Protein AF-A0A848LLQ8-F1 (afdb_monomer_lite)

pLDDT: mean 85.66, std 18.6, range [39.94, 98.31]

Secondary structure (DSSP, 8-state):
--------------------PPP-PPPTT--EEEEEEESSTTSPPBSEEEE-TT--EEEEEEESSSSSBPPTTSEEEEEEETTEEEEEEESSEEEE--SSSSEEEEEEEETTS--EE-EEEEEE-

Foldseek 3Di:
DDDDDDDDPPDDDPDPPDPPPPQDFFDPPFAEKEKWKDLDPVDDTDQEEEDAAPRWIKIFMAGPDPDHGTAARFKFKWKDDPHDTDTDGRGGMDTDHDPDFAKIKMWIAGPPDGHHYDIGIYGHD

Sequence (125 aa):
MKTKSLMYALGLMATVSAPVAAAVDCPSNYTSLQVRVQPNTSTAWTTSLTVLNGTNVHIGVFYNGWGTTVANGSVDLYAIEGSLAIPISTGWDIWWKPSRASRWSFQAFCHGRALSSDIATVTWN

Organism: NCBI:txid394095

Radius of gyration: 20.39 Å; chains: 1; bounding box: 59×61×43 Å

Structure (mmCIF, N/CA/C/O backbone):
data_AF-A0A848LLQ8-F1
#
_entry.id   AF-A0A848LLQ8-F1
#
loop_
_atom_site.group_PDB
_atom_site.id
_atom_site.type_symbol
_atom_site.label_atom_id
_atom_site.label_alt_id
_atom_site.label_comp_id
_atom_site.label_asym_id
_atom_site.label_entity_id
_atom_site.label_seq_id
_atom_site.pdbx_PDB_ins_code
_atom_site.Cartn_x
_atom_site.Cartn_y
_atom_site.Cartn_z
_atom_site.occupancy
_atom_site.B_iso_or_equiv
_atom_site.auth_seq_id
_atom_site.auth_comp_id
_atom_site.auth_asym_id
_atom_site.auth_atom_id
_atom_site.pdbx_PDB_model_num
ATOM 1 N N . MET A 1 1 ? -46.553 -45.346 -25.506 1.00 42.25 1 MET A N 1
ATOM 2 C CA . MET A 1 1 ? -45.209 -44.886 -25.089 1.00 42.25 1 MET A CA 1
ATOM 3 C C . MET A 1 1 ? -44.639 -43.953 -26.149 1.00 42.25 1 MET A C 1
ATOM 5 O O . MET A 1 1 ? -44.386 -44.412 -27.253 1.00 42.25 1 MET A O 1
ATOM 9 N N . LYS A 1 2 ? -44.496 -42.658 -25.843 1.00 39.94 2 LYS A N 1
ATOM 10 C CA . LYS A 1 2 ? -43.716 -41.671 -26.615 1.00 39.94 2 LYS A CA 1
ATOM 11 C C . LYS A 1 2 ? -43.239 -40.596 -25.632 1.00 39.94 2 LYS A C 1
ATOM 13 O O . LYS A 1 2 ? -44.012 -39.737 -25.228 1.00 39.94 2 LYS A O 1
ATOM 18 N N . THR A 1 3 ? -41.989 -40.707 -25.204 1.00 43.34 3 THR A N 1
ATOM 19 C CA . THR A 1 3 ? -41.243 -39.732 -24.400 1.00 43.34 3 THR A CA 1
ATOM 20 C C . THR A 1 3 ? -40.795 -38.579 -25.298 1.00 43.34 3 THR A C 1
ATOM 22 O O . THR A 1 3 ? -40.237 -38.821 -26.367 1.00 43.34 3 THR A O 1
ATOM 25 N N . LYS A 1 4 ? -41.015 -37.326 -24.880 1.00 44.59 4 LYS A N 1
ATOM 26 C CA . LYS A 1 4 ? -40.357 -36.155 -25.478 1.00 44.59 4 LYS A CA 1
ATOM 27 C C . LYS A 1 4 ? -39.837 -35.222 -24.384 1.00 44.59 4 LYS A C 1
ATOM 29 O O . LYS A 1 4 ? -40.586 -34.471 -23.776 1.00 44.59 4 LYS A O 1
ATOM 34 N N . SER A 1 5 ? -38.544 -35.412 -24.144 1.00 42.47 5 SER A N 1
ATOM 35 C CA . SER A 1 5 ? -37.473 -34.500 -23.740 1.00 42.47 5 SER A CA 1
ATOM 36 C C . SER A 1 5 ? -37.827 -33.162 -23.082 1.00 42.47 5 SER A C 1
ATOM 38 O O . SER A 1 5 ? -38.349 -32.254 -23.725 1.00 42.47 5 SER A O 1
ATOM 40 N N . LEU A 1 6 ? -37.377 -33.025 -21.827 1.00 44.28 6 LEU A N 1
ATOM 41 C CA . LEU A 1 6 ? -37.075 -31.751 -21.173 1.00 44.28 6 LEU A CA 1
ATOM 42 C C . LEU A 1 6 ? -36.069 -30.954 -22.022 1.00 44.28 6 LEU A C 1
ATOM 44 O O . LEU A 1 6 ? -34.959 -31.424 -22.270 1.00 44.28 6 LEU A O 1
ATOM 48 N N . MET A 1 7 ? -36.431 -29.734 -22.417 1.00 42.12 7 MET A N 1
ATOM 49 C CA . MET A 1 7 ? -35.468 -28.731 -22.875 1.00 42.12 7 MET A CA 1
ATOM 50 C C . MET A 1 7 ? -34.891 -28.015 -21.650 1.00 42.12 7 MET A C 1
ATOM 52 O O . MET A 1 7 ? -35.601 -27.294 -20.953 1.00 42.12 7 MET A O 1
ATOM 56 N N . TYR A 1 8 ? -33.602 -28.226 -21.388 1.00 41.34 8 TYR A N 1
ATOM 57 C CA . TYR A 1 8 ? -32.823 -27.418 -20.454 1.00 41.34 8 TYR A CA 1
ATOM 58 C C . TYR A 1 8 ? -32.580 -26.038 -21.077 1.00 41.34 8 TYR A C 1
ATOM 60 O O . TYR A 1 8 ? -31.871 -25.918 -22.075 1.00 41.34 8 TYR A O 1
ATOM 68 N N . ALA A 1 9 ? -33.159 -24.994 -20.485 1.00 44.12 9 ALA A N 1
ATOM 69 C CA . ALA A 1 9 ? -32.783 -23.618 -20.775 1.00 44.12 9 ALA A CA 1
ATOM 70 C C . ALA A 1 9 ? -31.431 -23.335 -20.101 1.00 44.12 9 ALA A C 1
ATOM 72 O O . ALA A 1 9 ? -31.354 -23.097 -18.896 1.00 44.12 9 ALA A O 1
ATOM 73 N N . LEU A 1 10 ? -30.355 -23.417 -20.883 1.00 44.47 10 LEU A N 1
ATOM 74 C CA . LEU A 1 10 ? -29.020 -22.996 -20.480 1.00 44.47 10 LEU A CA 1
ATOM 75 C C . LEU A 1 10 ? -29.005 -21.460 -20.464 1.00 44.47 10 LEU A C 1
ATOM 77 O O . LEU A 1 10 ? -28.898 -20.814 -21.505 1.00 44.47 10 LEU A O 1
ATOM 81 N N . GLY A 1 11 ? -29.203 -20.882 -19.279 1.00 46.88 11 GLY A N 1
ATOM 82 C CA . GLY A 1 11 ? -29.119 -19.443 -19.053 1.00 46.88 11 GLY A CA 1
ATOM 83 C C . GLY A 1 11 ? -27.711 -18.941 -19.356 1.00 46.88 11 GLY A C 1
ATOM 84 O O . GLY A 1 11 ? -26.754 -19.274 -18.662 1.00 46.88 11 GLY A O 1
ATOM 85 N N . LEU A 1 12 ? -27.609 -18.155 -20.423 1.00 45.22 12 LEU A N 1
ATOM 86 C CA . LEU A 1 12 ? -26.421 -17.446 -20.872 1.00 45.22 12 LEU A CA 1
ATOM 87 C C . LEU A 1 12 ? -25.972 -16.470 -19.765 1.00 45.22 12 LEU A C 1
ATOM 89 O O . LEU A 1 12 ? -26.595 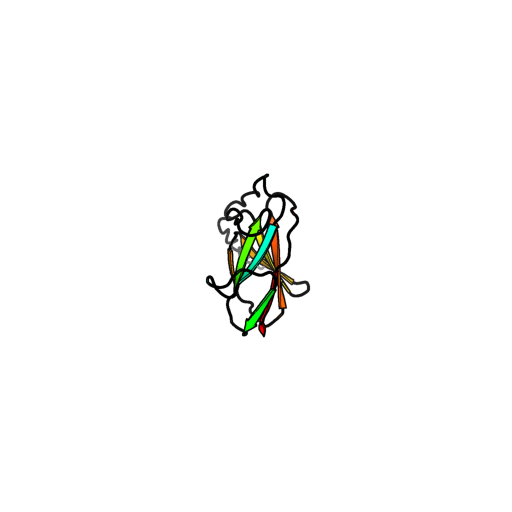-15.430 -19.563 1.00 45.22 12 LEU A O 1
ATOM 93 N N . MET A 1 13 ? -24.918 -16.807 -19.017 1.00 46.47 13 MET A N 1
ATOM 94 C CA . MET A 1 13 ? -24.272 -15.859 -18.103 1.00 46.47 13 MET A CA 1
ATOM 95 C C . MET A 1 13 ? -23.575 -14.797 -18.955 1.00 46.47 13 MET A C 1
ATOM 97 O O . MET A 1 13 ? -22.557 -15.070 -19.589 1.00 46.47 13 MET A O 1
ATOM 101 N N . ALA A 1 14 ? -24.148 -13.596 -19.002 1.00 43.06 14 ALA A N 1
ATOM 102 C CA . ALA A 1 14 ? -23.514 -12.443 -19.616 1.00 43.06 14 ALA A CA 1
ATOM 103 C C . ALA A 1 14 ? -22.228 -12.124 -18.841 1.00 43.06 14 ALA A C 1
ATOM 105 O O . ALA A 1 14 ? -22.268 -11.639 -17.711 1.00 43.06 14 ALA A O 1
ATOM 106 N N . THR A 1 15 ? -21.076 -12.417 -19.440 1.00 51.59 15 THR A N 1
ATOM 107 C CA . THR A 1 15 ? -19.793 -11.917 -18.954 1.00 51.59 15 THR A CA 1
ATOM 108 C C . THR A 1 15 ? -19.803 -10.408 -19.132 1.00 51.59 15 THR A C 1
ATOM 110 O O . THR A 1 15 ? -19.727 -9.910 -20.256 1.00 51.59 15 THR A O 1
ATOM 113 N N . VAL A 1 16 ? -19.926 -9.673 -18.031 1.00 49.00 16 VAL A N 1
ATOM 114 C CA . VAL A 1 16 ? -19.702 -8.229 -18.024 1.00 49.00 16 VAL A CA 1
ATOM 115 C C . VAL A 1 16 ? -18.205 -8.027 -18.256 1.00 49.00 16 VAL A C 1
ATOM 117 O O . VAL A 1 16 ? -17.415 -8.035 -17.316 1.00 49.00 16 VAL A O 1
ATOM 120 N N . SER A 1 17 ? -17.783 -7.933 -19.517 1.00 46.66 17 SER A N 1
ATOM 121 C CA . SER A 1 17 ? -16.421 -7.527 -19.851 1.00 46.66 17 SER A CA 1
ATOM 122 C C . SER A 1 17 ? -16.336 -6.021 -19.6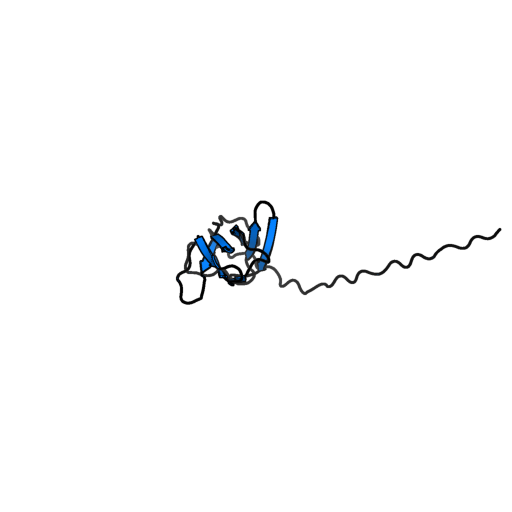26 1.00 46.66 17 SER A C 1
ATOM 124 O O . SER A 1 17 ? -16.551 -5.225 -20.543 1.00 46.66 17 SER A O 1
ATOM 126 N N . ALA A 1 18 ? -16.089 -5.617 -18.381 1.00 47.62 18 ALA A N 1
ATOM 127 C CA . ALA A 1 18 ? -15.580 -4.278 -18.139 1.00 47.62 18 ALA A CA 1
ATOM 128 C C . ALA A 1 18 ? -14.317 -4.102 -19.006 1.00 47.62 18 ALA A C 1
ATOM 130 O O . ALA A 1 18 ? -13.536 -5.054 -19.115 1.00 47.62 18 ALA A O 1
ATOM 131 N N . PRO A 1 19 ? -14.115 -2.944 -19.659 1.00 46.09 19 PRO A N 1
ATOM 132 C CA . PRO A 1 19 ? -12.866 -2.688 -20.354 1.00 46.09 19 PRO A CA 1
ATOM 133 C C . PRO A 1 19 ? -11.747 -2.795 -19.320 1.00 46.09 19 PRO A C 1
ATOM 135 O O . PRO A 1 19 ? -11.657 -1.981 -18.402 1.00 46.09 19 PRO A O 1
ATOM 138 N N . VAL A 1 20 ? -10.928 -3.839 -19.437 1.00 52.75 20 VAL A N 1
ATOM 139 C CA . VAL A 1 20 ? -9.692 -3.942 -18.671 1.00 52.75 20 VAL A CA 1
ATOM 140 C C . VAL A 1 20 ? -8.825 -2.821 -19.219 1.00 52.75 20 VAL A C 1
ATOM 142 O O . VAL A 1 20 ? -8.360 -2.904 -20.357 1.00 52.75 20 VAL A O 1
ATOM 145 N N . ALA A 1 21 ? -8.691 -1.727 -18.466 1.00 57.88 21 ALA A N 1
ATOM 146 C CA . ALA A 1 21 ? -7.664 -0.741 -18.755 1.00 57.88 21 ALA A CA 1
ATOM 147 C C . ALA A 1 21 ? -6.356 -1.526 -18.887 1.00 57.88 21 ALA A C 1
ATOM 149 O O . ALA A 1 21 ? -6.015 -2.294 -17.988 1.00 57.88 21 ALA A O 1
ATOM 150 N N . ALA A 1 22 ? -5.714 -1.438 -20.053 1.00 60.22 22 ALA A N 1
ATOM 151 C CA . ALA A 1 22 ? -4.529 -2.230 -20.327 1.00 60.22 22 ALA A CA 1
ATOM 152 C C . ALA A 1 22 ? -3.498 -1.943 -19.231 1.00 60.22 22 ALA A C 1
ATOM 154 O O . ALA A 1 22 ? -3.126 -0.788 -19.025 1.00 60.22 22 ALA A O 1
ATOM 155 N N . ALA A 1 23 ? -3.105 -2.995 -18.511 1.00 70.31 23 ALA A N 1
ATOM 156 C CA . ALA A 1 23 ? -2.026 -2.952 -17.540 1.00 70.31 23 ALA A CA 1
ATOM 157 C C . ALA A 1 23 ? -0.796 -2.319 -18.202 1.00 70.31 23 ALA A C 1
ATOM 159 O O . ALA A 1 23 ? -0.414 -2.709 -19.310 1.00 70.31 23 ALA A O 1
ATOM 160 N N . VAL A 1 24 ? -0.222 -1.309 -17.555 1.00 84.25 24 VAL A N 1
ATOM 161 C CA . VAL A 1 24 ? 0.985 -0.646 -18.047 1.00 84.25 24 VAL A CA 1
ATOM 162 C C . VAL A 1 24 ? 2.155 -1.292 -17.331 1.00 84.25 24 VAL A C 1
ATOM 164 O O . VAL A 1 24 ? 2.268 -1.159 -16.123 1.00 84.25 24 VAL A O 1
ATOM 167 N N . ASP A 1 25 ? 3.046 -1.977 -18.041 1.00 90.94 25 ASP A N 1
ATOM 168 C CA . ASP A 1 25 ? 4.226 -2.553 -17.391 1.00 90.94 25 ASP A CA 1
ATOM 169 C C . ASP A 1 25 ? 5.000 -1.485 -16.611 1.00 90.94 25 ASP A C 1
ATOM 171 O O . ASP A 1 25 ? 5.122 -0.333 -17.051 1.00 90.94 25 ASP A O 1
ATOM 175 N N . CYS A 1 26 ? 5.553 -1.853 -15.452 1.00 91.56 26 CYS A N 1
ATOM 176 C CA . CYS A 1 26 ? 6.372 -0.897 -14.727 1.00 91.56 26 CYS A CA 1
ATOM 177 C C . CYS A 1 26 ? 7.552 -0.439 -15.587 1.00 91.56 26 CYS A C 1
ATOM 179 O O . CYS A 1 26 ? 8.260 -1.271 -16.170 1.00 91.56 26 CYS A O 1
ATOM 181 N N . PRO A 1 27 ? 7.863 0.863 -15.559 1.00 91.94 27 PRO A N 1
ATOM 182 C CA . PRO A 1 27 ? 9.076 1.397 -16.144 1.00 91.94 27 PRO A CA 1
ATOM 183 C C . PRO A 1 27 ? 10.342 0.623 -15.737 1.00 91.94 27 PRO A C 1
ATOM 185 O O . PRO A 1 27 ? 10.517 0.188 -14.594 1.00 91.94 27 PRO A O 1
ATOM 188 N N . SER A 1 28 ? 11.275 0.474 -16.680 1.00 91.38 28 SER A N 1
ATOM 189 C CA . SER A 1 28 ? 12.522 -0.279 -16.478 1.00 91.38 28 SER A CA 1
ATOM 190 C C . SER A 1 28 ? 13.406 0.301 -15.367 1.00 91.38 28 SER A C 1
ATOM 192 O O . SER A 1 28 ? 14.146 -0.443 -14.721 1.00 91.38 28 SER A O 1
ATOM 194 N N . ASN A 1 29 ? 13.281 1.601 -15.089 1.00 93.12 29 ASN A N 1
ATOM 195 C CA . ASN A 1 29 ? 14.003 2.299 -14.029 1.00 93.12 29 ASN A CA 1
ATOM 196 C C . ASN A 1 29 ? 13.474 2.008 -12.617 1.00 93.12 29 ASN A C 1
ATOM 198 O O . ASN A 1 29 ? 14.102 2.448 -11.655 1.00 93.12 29 ASN A O 1
ATOM 202 N N . TYR A 1 30 ? 12.356 1.293 -12.455 1.00 94.44 30 TYR A N 1
ATOM 203 C CA . TYR A 1 30 ? 11.907 0.857 -11.133 1.00 94.44 30 TYR A CA 1
ATOM 204 C C . TYR A 1 30 ? 12.798 -0.299 -10.658 1.00 94.44 30 TYR A C 1
ATOM 206 O O . TYR A 1 30 ? 13.011 -1.284 -11.366 1.00 94.44 30 TYR A O 1
ATOM 214 N N . THR A 1 31 ? 13.345 -0.173 -9.455 1.00 95.19 31 THR A N 1
ATOM 215 C CA . THR A 1 31 ? 14.195 -1.170 -8.788 1.00 95.19 31 THR A CA 1
ATOM 216 C C . THR A 1 31 ? 13.546 -1.712 -7.520 1.00 95.19 31 THR A C 1
ATOM 218 O O . THR A 1 31 ? 13.872 -2.819 -7.098 1.00 95.19 31 THR A O 1
ATOM 221 N N . SER A 1 32 ? 12.608 -0.967 -6.932 1.00 96.19 32 SER A N 1
ATOM 222 C CA . SER A 1 32 ? 11.831 -1.366 -5.756 1.00 96.19 32 SER A CA 1
ATOM 223 C C . SER A 1 32 ? 10.503 -0.616 -5.699 1.00 96.19 32 SER A C 1
ATOM 225 O O . SER A 1 32 ? 10.389 0.467 -6.275 1.00 96.19 32 SER A O 1
ATOM 227 N N . LEU A 1 33 ? 9.538 -1.192 -4.985 1.00 97.19 33 LEU A N 1
ATOM 228 C CA . LEU A 1 33 ? 8.263 -0.586 -4.621 1.00 97.19 33 LEU A CA 1
ATOM 229 C C . LEU A 1 33 ? 8.181 -0.363 -3.107 1.00 97.19 33 LEU A C 1
ATOM 231 O O . LEU A 1 33 ? 8.709 -1.148 -2.313 1.00 97.19 33 LEU A O 1
ATOM 235 N N . GLN A 1 34 ? 7.493 0.701 -2.706 1.00 97.25 34 GLN A N 1
ATOM 236 C CA . GLN A 1 34 ? 7.263 1.054 -1.311 1.00 97.25 34 GLN A CA 1
ATOM 237 C C . GLN A 1 34 ? 5.788 1.369 -1.081 1.00 97.25 34 GLN A C 1
ATOM 239 O O . GLN A 1 34 ? 5.268 2.321 -1.660 1.00 97.25 34 GLN A O 1
ATOM 244 N N . VAL A 1 35 ? 5.121 0.615 -0.209 1.00 97.88 35 VAL A N 1
ATOM 245 C CA . VAL A 1 35 ? 3.725 0.853 0.174 1.00 97.88 35 VAL A CA 1
ATOM 246 C C . VAL A 1 35 ? 3.685 1.666 1.457 1.00 97.88 35 VAL A C 1
ATOM 248 O O . VAL A 1 35 ? 4.320 1.314 2.451 1.00 97.88 35 VAL A O 1
ATOM 251 N N . ARG A 1 36 ? 2.950 2.773 1.473 1.00 97.81 36 ARG A N 1
ATOM 252 C CA . ARG A 1 36 ? 2.800 3.620 2.660 1.00 97.81 36 ARG A CA 1
ATOM 253 C C . ARG A 1 36 ? 1.341 3.927 2.925 1.00 97.81 36 ARG A C 1
ATOM 255 O O . ARG A 1 36 ? 0.502 3.861 2.034 1.00 97.81 36 ARG A O 1
ATOM 262 N N . VAL A 1 37 ? 1.054 4.279 4.167 1.00 98.06 37 VAL A N 1
ATOM 263 C CA . VAL A 1 37 ? -0.286 4.607 4.645 1.00 98.06 37 VAL A CA 1
ATOM 264 C C . VAL A 1 37 ? -0.276 5.924 5.402 1.00 98.06 37 VAL A C 1
ATOM 266 O O . VAL A 1 37 ? 0.725 6.279 6.019 1.00 98.06 37 VAL A O 1
ATOM 269 N N . GLN A 1 38 ? -1.384 6.651 5.361 1.00 96.94 38 GLN A N 1
ATOM 270 C CA . GLN A 1 38 ? -1.615 7.836 6.184 1.00 96.94 38 GLN A CA 1
ATOM 271 C C . GLN A 1 38 ? -3.103 7.928 6.557 1.00 96.94 38 GLN A C 1
ATOM 273 O O . GLN A 1 38 ? -3.963 7.537 5.763 1.00 96.94 38 GLN A O 1
ATOM 278 N N . PRO A 1 39 ? -3.446 8.442 7.751 1.00 96.31 39 PRO A N 1
ATOM 279 C CA . PRO A 1 39 ? -4.842 8.614 8.153 1.00 96.31 39 PRO A CA 1
ATOM 280 C C . PRO A 1 39 ? -5.525 9.745 7.374 1.00 96.31 39 PRO A C 1
ATOM 282 O O . PRO A 1 39 ? -6.744 9.760 7.245 1.00 96.31 39 PRO A O 1
ATOM 285 N N . ASN A 1 40 ? -4.748 10.711 6.876 1.00 94.38 40 ASN A N 1
ATOM 286 C CA . ASN A 1 40 ? -5.219 11.800 6.033 1.00 94.38 40 ASN A CA 1
ATOM 287 C C . ASN A 1 40 ? -4.074 12.437 5.231 1.00 94.38 40 ASN A C 1
ATOM 289 O O . ASN A 1 40 ? -2.910 12.152 5.489 1.00 94.38 40 ASN A O 1
ATOM 293 N N . THR A 1 41 ? -4.404 13.327 4.292 1.00 94.44 41 THR A N 1
ATOM 294 C CA . THR A 1 41 ? -3.435 14.015 3.415 1.00 94.44 41 THR A CA 1
ATOM 295 C C . THR A 1 41 ? -2.534 15.029 4.114 1.00 94.44 41 THR A C 1
ATOM 297 O O . THR A 1 41 ? -1.550 15.460 3.524 1.00 94.44 41 THR A O 1
ATOM 300 N N . SER A 1 42 ? -2.855 15.420 5.349 1.00 94.81 42 SER A N 1
ATOM 301 C CA . SER A 1 42 ? -2.039 16.347 6.145 1.00 94.81 42 SER A CA 1
ATOM 302 C C . SER A 1 42 ? -1.028 15.639 7.051 1.00 94.81 42 SER A C 1
ATOM 304 O O . SER A 1 42 ? -0.153 16.281 7.625 1.00 94.81 42 SER A O 1
ATOM 306 N N . THR A 1 43 ? -1.145 14.318 7.190 1.00 95.19 43 THR A N 1
ATOM 307 C CA . THR A 1 43 ? -0.246 13.499 8.005 1.00 95.19 43 THR A CA 1
ATOM 308 C C . THR A 1 43 ? 0.834 12.906 7.114 1.00 95.19 43 THR A C 1
ATOM 310 O O . THR A 1 43 ? 0.546 12.503 5.996 1.00 95.19 43 THR A O 1
ATOM 313 N N . ALA A 1 44 ? 2.074 12.830 7.597 1.00 95.12 44 ALA A N 1
ATOM 314 C CA . ALA A 1 44 ? 3.140 12.175 6.847 1.00 95.12 44 ALA A CA 1
ATOM 315 C C . ALA A 1 44 ? 2.826 10.687 6.632 1.00 95.12 44 ALA A C 1
ATOM 317 O O . ALA A 1 44 ? 2.249 10.033 7.507 1.00 95.12 44 ALA A O 1
ATOM 318 N N . TRP A 1 45 ? 3.244 10.138 5.490 1.00 96.62 45 TRP A N 1
ATOM 319 C CA . TRP A 1 45 ? 3.091 8.709 5.274 1.00 96.62 45 TRP A CA 1
ATOM 320 C C . TRP A 1 45 ? 3.926 7.877 6.257 1.00 96.62 45 TRP A C 1
ATOM 322 O O . TRP A 1 45 ? 4.926 8.315 6.820 1.00 96.62 45 TRP A O 1
ATOM 332 N N . THR A 1 46 ? 3.504 6.642 6.480 1.00 97.50 46 THR A N 1
ATOM 333 C CA . THR A 1 46 ? 4.162 5.701 7.387 1.00 97.50 46 THR A CA 1
ATOM 334 C C . THR A 1 46 ? 3.999 4.275 6.865 1.00 97.50 46 THR A C 1
ATOM 336 O O . THR A 1 46 ? 3.232 4.019 5.938 1.00 97.50 46 THR A O 1
ATOM 339 N N . THR A 1 47 ? 4.743 3.328 7.426 1.00 97.69 47 THR A N 1
ATOM 340 C CA . THR A 1 47 ? 4.581 1.888 7.167 1.00 97.69 47 THR A CA 1
ATOM 341 C C . THR A 1 47 ? 3.636 1.221 8.163 1.00 97.69 47 THR A C 1
ATOM 343 O O . THR A 1 47 ? 3.203 0.096 7.936 1.00 97.69 47 THR A O 1
ATOM 346 N N . SER A 1 48 ? 3.300 1.887 9.268 1.00 97.94 48 SER A N 1
ATOM 347 C CA . SER A 1 48 ? 2.407 1.348 10.291 1.00 97.94 48 SER A CA 1
ATOM 348 C C . SER A 1 48 ? 1.495 2.431 10.838 1.00 97.94 48 SER A C 1
ATOM 350 O O . SER A 1 48 ? 1.962 3.512 11.201 1.00 97.94 48 SER A O 1
ATOM 352 N N . LEU A 1 49 ? 0.205 2.123 10.936 1.00 97.31 49 LEU A N 1
ATOM 353 C CA . LEU A 1 49 ? -0.813 3.033 11.448 1.00 97.31 49 LEU A CA 1
ATOM 354 C C . LEU A 1 49 ? -1.841 2.270 12.294 1.00 97.31 49 LEU A C 1
ATOM 356 O O . LEU A 1 49 ? -2.192 1.131 11.996 1.00 97.31 49 LEU A O 1
ATOM 360 N N . THR A 1 50 ? -2.358 2.922 13.329 1.00 97.94 50 THR A N 1
ATOM 361 C CA . THR A 1 50 ? -3.522 2.448 14.083 1.00 97.94 50 THR A CA 1
ATOM 362 C C . THR A 1 50 ? -4.613 3.500 13.976 1.00 97.94 50 THR A C 1
ATOM 364 O O . THR A 1 50 ? -4.344 4.682 14.193 1.00 97.94 50 THR A O 1
ATOM 367 N N . VAL A 1 51 ? -5.829 3.084 13.632 1.00 97.00 51 VAL A N 1
ATOM 368 C CA . VAL A 1 51 ? -6.988 3.973 13.481 1.00 97.00 51 VAL A CA 1
ATOM 369 C C . VAL A 1 51 ? -8.215 3.390 14.171 1.00 97.00 51 VAL A C 1
ATOM 371 O O . VAL A 1 51 ? -8.275 2.196 14.459 1.00 97.00 51 VAL A O 1
ATOM 374 N N . LEU A 1 52 ? -9.209 4.241 14.418 1.00 95.69 52 LEU A N 1
ATOM 375 C CA . LEU A 1 52 ? -10.512 3.804 14.910 1.00 95.69 52 LEU A CA 1
ATOM 376 C C . LEU A 1 52 ? -11.256 3.006 13.835 1.00 95.69 52 LEU A C 1
ATOM 378 O O . LEU A 1 52 ? -11.155 3.308 12.638 1.00 95.69 52 LEU A O 1
ATOM 382 N N . ASN A 1 53 ? -12.055 2.034 14.260 1.00 93.44 53 ASN A N 1
ATOM 383 C CA . ASN A 1 53 ? -12.946 1.288 13.386 1.00 93.44 53 ASN A CA 1
ATOM 384 C C . ASN A 1 53 ? -13.817 2.234 12.532 1.00 93.44 53 ASN A C 1
ATOM 386 O O . ASN A 1 53 ? -14.291 3.270 12.994 1.00 93.44 53 ASN A O 1
ATOM 390 N N . GLY A 1 54 ? -13.999 1.889 11.256 1.00 90.69 54 GLY A N 1
ATOM 391 C CA . GLY A 1 54 ? -14.730 2.703 10.281 1.00 90.69 54 GLY A CA 1
ATOM 392 C C . GLY A 1 54 ? -13.929 3.839 9.629 1.00 90.69 54 GLY A C 1
ATOM 393 O O . GLY A 1 54 ? -14.429 4.439 8.676 1.00 90.69 54 GLY A O 1
ATOM 394 N N . THR A 1 55 ? -12.696 4.110 10.074 1.00 95.12 55 THR A N 1
ATOM 395 C CA . THR A 1 55 ? -11.826 5.139 9.474 1.00 95.12 55 THR A CA 1
ATOM 396 C C . THR A 1 55 ? -11.328 4.704 8.093 1.00 95.12 55 THR A C 1
ATOM 398 O O . THR A 1 55 ? -10.763 3.620 7.956 1.00 95.12 55 THR A O 1
ATOM 401 N N . ASN A 1 56 ? -11.492 5.556 7.078 1.00 96.06 56 ASN A N 1
ATOM 402 C CA . ASN A 1 56 ? -10.790 5.395 5.801 1.00 96.06 56 ASN A CA 1
ATOM 403 C C . ASN A 1 56 ? -9.315 5.762 5.977 1.00 96.06 56 ASN A C 1
ATOM 405 O O . ASN A 1 56 ? -9.005 6.798 6.561 1.00 96.06 56 ASN A O 1
ATOM 409 N N . VAL A 1 57 ? -8.418 4.957 5.417 1.00 97.44 57 VAL A N 1
ATOM 410 C CA . VAL A 1 57 ? -6.986 5.264 5.347 1.00 97.44 57 VAL A CA 1
ATOM 411 C C . VAL A 1 57 ? -6.570 5.473 3.906 1.00 97.44 57 VAL A C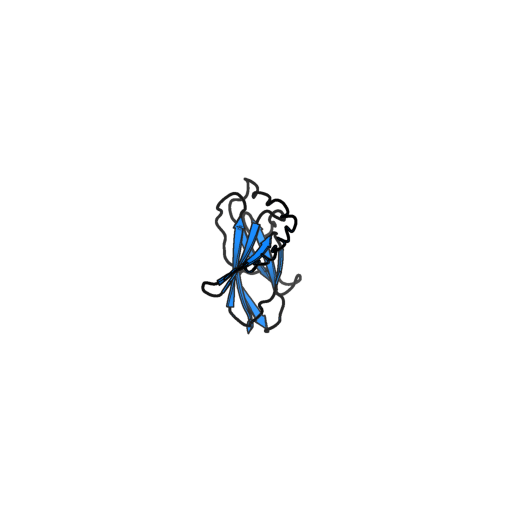 1
ATOM 413 O O . VAL A 1 57 ? -7.106 4.846 2.992 1.00 97.44 57 VAL A O 1
ATOM 416 N N . HIS A 1 58 ? -5.617 6.368 3.709 1.00 97.31 58 HIS A N 1
ATOM 417 C CA . HIS A 1 58 ? -5.023 6.602 2.409 1.00 97.31 58 HIS A CA 1
ATOM 418 C C . HIS A 1 58 ? -3.811 5.695 2.263 1.00 97.31 58 HIS A C 1
ATOM 420 O O . HIS A 1 58 ? -2.948 5.671 3.144 1.00 97.31 58 HIS A O 1
ATOM 426 N N . ILE A 1 59 ? -3.756 4.946 1.171 1.00 97.69 59 ILE A N 1
ATOM 427 C CA . ILE A 1 59 ? -2.681 4.011 0.852 1.00 97.69 59 ILE A CA 1
ATOM 428 C C . ILE A 1 59 ? -2.017 4.506 -0.426 1.00 97.69 59 ILE A C 1
ATOM 430 O O . ILE A 1 59 ? -2.710 4.892 -1.362 1.00 97.69 59 ILE A O 1
ATOM 434 N N . GLY A 1 60 ? -0.689 4.509 -0.444 1.00 96.69 60 GLY A N 1
ATOM 435 C CA . GLY A 1 60 ? 0.124 4.989 -1.552 1.00 96.69 60 GLY A CA 1
ATOM 436 C C . GLY A 1 60 ? 1.233 4.002 -1.907 1.00 96.69 60 GLY A C 1
ATOM 437 O O . GLY A 1 60 ? 1.755 3.314 -1.028 1.00 96.69 60 GLY A O 1
ATOM 438 N N . VAL A 1 61 ? 1.615 3.963 -3.180 1.00 97.38 61 VAL A N 1
ATOM 439 C CA . VAL A 1 61 ? 2.700 3.149 -3.732 1.00 97.38 61 VAL A CA 1
ATOM 440 C C . VAL A 1 61 ? 3.722 4.055 -4.414 1.00 97.38 61 VAL A C 1
ATOM 442 O O . VAL A 1 61 ? 3.401 4.883 -5.271 1.00 97.38 61 VAL A O 1
ATOM 445 N N . PHE A 1 62 ? 4.978 3.876 -4.028 1.00 96.88 62 PHE A N 1
ATOM 446 C CA . PHE A 1 62 ? 6.129 4.653 -4.477 1.00 96.88 62 PHE A CA 1
ATOM 447 C C . PHE A 1 62 ? 7.188 3.723 -5.067 1.00 96.88 62 PHE A C 1
ATOM 449 O O . PHE A 1 62 ? 7.115 2.510 -4.864 1.00 96.88 62 PHE A O 1
ATOM 456 N N . TYR A 1 63 ? 8.153 4.279 -5.800 1.00 96.00 63 TYR A N 1
ATOM 457 C CA . TYR A 1 63 ? 9.270 3.508 -6.346 1.00 96.00 63 TYR A CA 1
ATOM 458 C C . TYR A 1 63 ? 10.631 4.105 -5.995 1.00 96.00 63 TYR A C 1
ATOM 460 O O . TYR A 1 63 ? 10.787 5.318 -5.851 1.00 96.00 63 TYR A O 1
ATOM 468 N N . ASN A 1 64 ? 11.643 3.232 -5.947 1.00 95.06 64 ASN A N 1
ATOM 469 C CA . ASN A 1 64 ? 13.051 3.575 -5.690 1.00 95.06 64 ASN A CA 1
ATOM 470 C C . ASN A 1 64 ? 13.256 4.387 -4.404 1.00 95.06 64 ASN A C 1
ATOM 472 O O . ASN A 1 64 ? 14.131 5.251 -4.331 1.00 95.06 64 ASN A O 1
ATOM 476 N N . GLY A 1 65 ? 12.443 4.101 -3.392 1.00 89.31 65 GLY A N 1
ATOM 477 C CA . GLY A 1 65 ? 12.339 4.893 -2.179 1.00 89.31 65 GLY A CA 1
ATOM 478 C C . GLY A 1 65 ? 10.964 5.539 -2.067 1.00 89.31 65 GLY A C 1
ATOM 479 O O . GLY A 1 65 ? 10.066 5.337 -2.877 1.00 89.31 65 GLY A O 1
ATOM 480 N N . TRP A 1 66 ? 10.775 6.317 -1.011 1.00 83.56 66 TRP A N 1
ATOM 481 C CA . TRP A 1 66 ? 9.511 7.003 -0.783 1.00 83.56 66 TRP A CA 1
ATOM 482 C C . TRP A 1 66 ? 9.637 8.476 -1.192 1.00 83.56 66 TRP A C 1
ATOM 484 O O . TRP A 1 66 ? 10.643 9.120 -0.905 1.00 83.56 66 TRP A O 1
ATOM 494 N N . GLY A 1 67 ? 8.625 8.989 -1.898 1.00 86.75 67 GLY A N 1
ATOM 495 C CA . GLY A 1 67 ? 8.524 10.387 -2.334 1.00 86.75 67 GLY A CA 1
ATOM 496 C C . GLY A 1 67 ? 8.127 10.536 -3.802 1.00 86.75 67 GLY A C 1
ATOM 497 O O . GLY A 1 67 ? 7.491 11.523 -4.156 1.00 86.75 67 GLY A O 1
ATOM 498 N N . THR A 1 68 ? 8.418 9.527 -4.631 1.00 94.12 68 THR A N 1
ATOM 499 C CA . THR A 1 68 ? 8.013 9.502 -6.045 1.00 94.12 68 THR A CA 1
ATOM 500 C C . THR A 1 68 ? 6.981 8.411 -6.274 1.00 94.12 68 THR A C 1
ATOM 502 O O . THR A 1 68 ? 7.230 7.245 -5.969 1.00 94.12 68 THR A O 1
ATOM 505 N N . THR A 1 69 ? 5.803 8.790 -6.757 1.00 94.81 69 THR A N 1
ATOM 506 C CA . THR A 1 69 ? 4.683 7.872 -6.975 1.00 94.81 69 THR A CA 1
ATOM 507 C C . THR A 1 69 ? 4.920 7.012 -8.208 1.00 94.81 69 THR A C 1
ATOM 509 O O . THR A 1 69 ? 5.549 7.447 -9.175 1.00 94.81 69 THR A O 1
ATOM 512 N N . VAL A 1 70 ? 4.421 5.779 -8.186 1.00 94.19 70 VAL A N 1
ATOM 513 C CA . VAL A 1 70 ? 4.427 4.938 -9.390 1.00 94.19 70 VAL A CA 1
ATOM 514 C C . VAL A 1 70 ? 3.498 5.503 -10.465 1.00 94.19 70 VAL A C 1
ATOM 516 O O . VAL A 1 70 ? 2.573 6.266 -10.179 1.00 94.19 70 VAL A O 1
ATOM 519 N N . ALA A 1 71 ? 3.723 5.116 -11.718 1.00 89.81 71 ALA A N 1
ATOM 520 C CA . ALA A 1 71 ? 2.807 5.431 -12.801 1.00 89.81 71 ALA A CA 1
ATOM 521 C C . ALA A 1 71 ? 1.443 4.776 -12.537 1.00 89.81 71 ALA A C 1
ATOM 523 O O . ALA A 1 71 ? 1.360 3.618 -12.114 1.00 89.81 71 ALA A O 1
ATOM 524 N N . ASN A 1 72 ? 0.361 5.514 -12.789 1.00 86.50 72 ASN A N 1
ATOM 525 C CA . ASN A 1 72 ? -0.976 4.968 -12.604 1.00 86.50 72 ASN A CA 1
ATOM 526 C C . ASN A 1 72 ? -1.199 3.765 -13.537 1.00 86.50 72 ASN A C 1
ATOM 528 O O . ASN A 1 72 ? -0.765 3.791 -14.688 1.00 86.50 72 ASN A O 1
ATOM 532 N N . GLY A 1 73 ? -1.850 2.717 -13.032 1.00 87.56 73 GLY A N 1
ATOM 533 C CA . GLY A 1 73 ? -2.063 1.470 -13.765 1.00 87.56 73 GLY A CA 1
ATOM 534 C C . GLY A 1 73 ? -0.826 0.584 -13.948 1.00 87.56 73 GLY A C 1
ATOM 535 O O . GLY A 1 73 ? -0.927 -0.372 -14.708 1.00 87.56 73 GLY A O 1
ATOM 536 N N . SER A 1 74 ? 0.305 0.883 -13.285 1.00 92.12 74 SER A N 1
ATOM 537 C CA . SER A 1 74 ? 1.527 0.057 -13.368 1.00 92.12 74 SER A CA 1
ATOM 538 C C . SER A 1 74 ? 1.755 -0.927 -12.230 1.00 92.12 74 SER A C 1
ATOM 540 O O . SER A 1 74 ? 2.680 -1.743 -12.263 1.00 92.12 74 SER A O 1
ATOM 542 N N . VAL A 1 75 ? 0.914 -0.847 -11.204 1.00 94.56 75 VAL A N 1
ATOM 543 C CA . VAL A 1 75 ? 0.977 -1.730 -10.048 1.00 94.56 75 VAL A CA 1
ATOM 544 C C . VAL A 1 75 ? -0.414 -2.206 -9.667 1.00 94.56 75 VAL A C 1
ATOM 546 O O . VAL A 1 75 ? -1.385 -1.454 -9.776 1.00 94.56 75 VAL A O 1
ATOM 549 N N . ASP A 1 76 ? -0.473 -3.423 -9.142 1.00 94.44 76 ASP A N 1
ATOM 550 C CA . ASP A 1 76 ? -1.621 -3.940 -8.408 1.00 94.44 76 ASP A CA 1
ATOM 551 C C . ASP A 1 76 ? -1.358 -3.821 -6.911 1.00 94.44 76 ASP A C 1
ATOM 553 O O . ASP A 1 76 ? -0.346 -4.312 -6.403 1.00 94.44 76 ASP A O 1
ATOM 557 N N . LEU A 1 77 ? -2.287 -3.204 -6.188 1.00 95.94 77 LEU A N 1
ATOM 558 C CA . LEU A 1 77 ? -2.243 -3.105 -4.736 1.00 95.94 77 LEU A CA 1
ATOM 559 C C . LEU A 1 77 ? -3.182 -4.136 -4.113 1.00 95.94 77 LEU A C 1
ATOM 561 O O . LEU A 1 77 ? -4.366 -4.195 -4.454 1.00 95.94 77 LEU A O 1
ATOM 565 N N . TYR A 1 78 ? -2.666 -4.897 -3.150 1.00 96.44 78 TYR A N 1
ATOM 566 C CA . TYR A 1 78 ? -3.412 -5.914 -2.419 1.00 96.44 78 TYR A CA 1
ATOM 567 C C . TYR A 1 78 ? -3.540 -5.556 -0.942 1.00 96.44 78 TYR A C 1
ATOM 569 O O . TYR A 1 78 ? -2.567 -5.143 -0.311 1.00 96.44 78 TYR A O 1
ATOM 577 N N . ALA A 1 79 ? -4.730 -5.778 -0.385 1.00 96.62 79 ALA A N 1
ATOM 578 C CA . ALA A 1 79 ? -4.975 -5.831 1.052 1.00 96.62 79 ALA A CA 1
ATOM 579 C C . ALA A 1 79 ? -4.931 -7.289 1.523 1.00 96.62 79 ALA A C 1
ATOM 581 O O . ALA A 1 79 ? -5.546 -8.164 0.912 1.00 96.62 79 ALA A O 1
ATOM 582 N N . ILE A 1 80 ? -4.208 -7.543 2.609 1.00 96.69 80 ILE A N 1
ATOM 583 C CA . ILE A 1 80 ? -3.908 -8.882 3.110 1.00 96.69 80 ILE A CA 1
ATOM 584 C C . ILE A 1 80 ? -4.307 -8.988 4.582 1.00 96.69 80 ILE A C 1
ATOM 586 O O . ILE A 1 80 ? -3.839 -8.214 5.418 1.00 96.69 80 ILE A O 1
ATOM 590 N N . GLU A 1 81 ? -5.126 -9.983 4.908 1.00 95.06 81 GLU A N 1
ATOM 591 C CA . GLU A 1 81 ? -5.500 -10.341 6.278 1.00 95.06 81 GLU A CA 1
ATOM 592 C C . GLU A 1 81 ? -5.309 -11.848 6.473 1.00 95.06 81 GLU A C 1
ATOM 594 O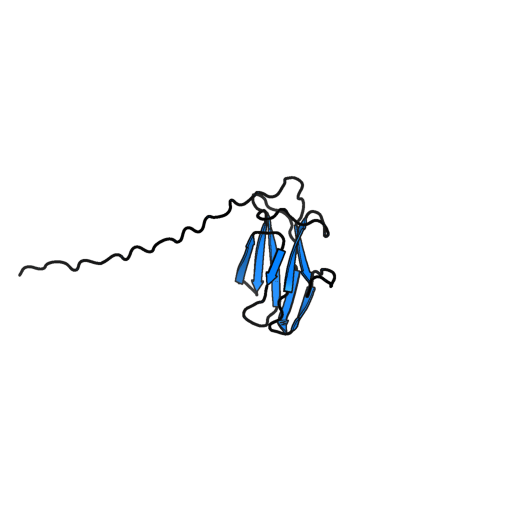 O . GLU A 1 81 ? -6.038 -12.670 5.914 1.00 95.06 81 GLU A O 1
ATOM 599 N N . GLY A 1 82 ? -4.306 -12.237 7.262 1.00 90.25 82 GLY A N 1
ATOM 600 C CA . GLY A 1 82 ? -3.922 -13.643 7.381 1.00 90.25 82 GLY A CA 1
ATOM 601 C C . GLY A 1 82 ? -3.495 -14.212 6.023 1.00 90.25 82 GLY A C 1
ATOM 602 O O . GLY A 1 82 ? -2.513 -13.752 5.449 1.00 90.25 82 GLY A O 1
ATOM 603 N N . SER A 1 83 ? -4.229 -15.206 5.516 1.00 90.00 83 SER A N 1
ATOM 604 C CA . SER A 1 83 ? -4.009 -15.814 4.194 1.00 90.00 83 SER A CA 1
ATOM 605 C C . SER A 1 83 ? -4.881 -15.227 3.077 1.00 90.00 83 SER A C 1
ATOM 607 O O . SER A 1 83 ? -4.721 -15.608 1.918 1.00 90.00 83 SER A O 1
ATOM 609 N N . LEU A 1 84 ? -5.814 -14.328 3.402 1.00 91.00 84 LEU A N 1
ATOM 610 C CA . LEU A 1 84 ? -6.689 -13.692 2.424 1.00 91.00 84 LEU A CA 1
ATOM 611 C C . LEU A 1 84 ? -5.963 -12.508 1.782 1.00 91.00 84 LEU A C 1
ATOM 613 O O . LEU A 1 84 ? -5.578 -11.587 2.493 1.00 91.00 84 LEU A O 1
ATOM 617 N N . ALA A 1 85 ? -5.833 -12.511 0.455 1.00 94.44 85 ALA A N 1
ATOM 618 C CA . ALA A 1 85 ? -5.330 -11.387 -0.332 1.00 94.44 85 ALA A CA 1
ATOM 619 C C . ALA A 1 85 ? -6.420 -10.889 -1.290 1.00 94.44 85 ALA A C 1
ATOM 621 O O . ALA A 1 85 ? -7.025 -11.681 -2.014 1.00 94.44 85 ALA A O 1
ATOM 622 N N . ILE A 1 86 ? -6.676 -9.582 -1.285 1.00 93.75 86 ILE A N 1
ATOM 623 C CA . ILE A 1 86 ? -7.738 -8.939 -2.064 1.00 93.75 86 ILE A CA 1
ATOM 624 C C . ILE A 1 86 ? -7.107 -7.826 -2.905 1.00 93.75 86 ILE A C 1
ATOM 626 O O . ILE A 1 86 ? -6.488 -6.940 -2.315 1.00 93.75 86 ILE A O 1
ATOM 630 N N . PRO A 1 87 ? -7.258 -7.819 -4.240 1.00 93.62 87 PRO A N 1
ATOM 631 C CA . PRO A 1 87 ? -6.854 -6.674 -5.048 1.00 93.62 87 PRO A CA 1
ATOM 632 C C . PRO A 1 87 ? -7.776 -5.486 -4.742 1.00 93.62 87 PRO A C 1
ATOM 634 O O . PRO A 1 87 ? -9.000 -5.627 -4.760 1.00 93.62 87 PRO A O 1
ATOM 637 N N . ILE A 1 88 ? -7.200 -4.322 -4.440 1.00 93.69 88 ILE A N 1
ATOM 638 C CA . ILE A 1 88 ? -7.963 -3.124 -4.050 1.00 93.69 88 ILE A CA 1
ATOM 639 C C . ILE A 1 88 ? -7.782 -1.944 -5.004 1.00 93.69 88 ILE A C 1
ATOM 641 O O . ILE A 1 88 ? -8.651 -1.080 -5.040 1.00 93.69 88 ILE A O 1
ATOM 645 N N . SER A 1 89 ? -6.691 -1.888 -5.772 1.00 91.06 89 SER A N 1
ATOM 646 C CA . SER A 1 89 ? -6.446 -0.809 -6.735 1.00 91.06 89 SER A CA 1
ATOM 647 C C . SER A 1 89 ? -5.457 -1.238 -7.814 1.00 91.06 89 SER A C 1
ATOM 649 O O . SER A 1 89 ? -4.569 -2.050 -7.553 1.00 91.06 89 SER A O 1
ATOM 651 N N . THR A 1 90 ? -5.591 -0.642 -8.996 1.00 88.69 90 THR A N 1
ATOM 652 C CA . THR A 1 90 ? -4.600 -0.673 -10.078 1.00 88.69 90 THR A CA 1
ATOM 653 C C . THR A 1 90 ? -4.068 0.747 -10.267 1.00 88.69 90 THR A C 1
ATOM 655 O O . THR A 1 90 ? -4.586 1.517 -11.079 1.00 88.69 90 THR A O 1
ATOM 658 N N . GLY A 1 91 ? -3.102 1.148 -9.448 1.00 86.62 91 GLY A N 1
ATOM 659 C CA . GLY A 1 91 ? -2.688 2.543 -9.362 1.00 86.62 91 GLY A CA 1
ATOM 660 C C . GLY A 1 91 ? -1.793 2.837 -8.172 1.00 86.62 91 GLY A C 1
ATOM 661 O O . GLY A 1 91 ? -1.483 1.960 -7.368 1.00 86.62 91 GLY A O 1
ATOM 662 N N . TRP A 1 92 ? -1.355 4.089 -8.085 1.00 91.50 92 TRP A N 1
ATOM 663 C CA . TRP A 1 92 ? -0.422 4.510 -7.047 1.00 91.50 92 TRP A CA 1
ATOM 664 C C . TRP A 1 92 ? -1.119 4.873 -5.735 1.00 91.50 92 TRP A C 1
ATOM 666 O O . TRP A 1 92 ? -0.463 4.796 -4.706 1.00 91.50 92 TRP A O 1
ATOM 676 N N . ASP A 1 93 ? -2.401 5.247 -5.732 1.00 93.25 93 ASP A N 1
ATOM 677 C CA . ASP A 1 93 ? -3.134 5.614 -4.519 1.00 93.25 93 ASP A CA 1
ATOM 678 C C . ASP A 1 93 ? -4.559 5.063 -4.445 1.00 93.25 93 ASP A C 1
ATOM 680 O O . ASP A 1 93 ? -5.192 4.717 -5.446 1.00 93.25 93 ASP A O 1
ATOM 684 N N . ILE A 1 94 ? -5.059 4.953 -3.212 1.00 96.00 94 ILE A N 1
ATOM 685 C CA . ILE A 1 94 ? -6.458 4.651 -2.911 1.00 96.00 94 ILE A CA 1
ATOM 686 C C . ILE A 1 94 ? -6.821 5.063 -1.481 1.00 96.00 94 ILE A C 1
ATOM 688 O O . ILE A 1 94 ? -6.016 4.972 -0.553 1.00 96.00 94 ILE A O 1
ATOM 692 N N . TRP A 1 95 ? -8.081 5.450 -1.282 1.00 96.88 95 TRP A N 1
ATOM 693 C CA . TRP A 1 95 ? -8.708 5.486 0.036 1.00 96.88 95 TRP A CA 1
ATOM 694 C C . TRP A 1 95 ? -9.450 4.192 0.315 1.00 96.88 95 TRP A C 1
ATOM 696 O O . TRP A 1 95 ? -10.346 3.807 -0.437 1.00 96.88 95 TRP A O 1
ATOM 706 N N . TRP A 1 96 ? -9.101 3.539 1.414 1.00 95.94 96 TRP A N 1
ATOM 707 C CA . TRP A 1 96 ? -9.605 2.213 1.718 1.00 95.94 96 TRP A CA 1
ATOM 708 C C . TRP A 1 96 ? -10.028 2.078 3.177 1.00 95.94 96 TRP A C 1
ATOM 710 O O . TRP A 1 96 ? -9.428 2.661 4.080 1.00 95.94 96 TRP A O 1
ATOM 720 N N . LYS A 1 97 ? -11.054 1.263 3.407 1.00 94.56 97 LYS A N 1
ATOM 721 C CA . LYS A 1 97 ? -11.419 0.757 4.729 1.00 94.56 97 LYS A CA 1
ATOM 722 C C . LYS A 1 97 ? -11.832 -0.708 4.620 1.00 94.56 97 LYS A C 1
ATOM 724 O O . LYS A 1 97 ? -12.483 -1.076 3.638 1.00 94.56 97 LYS A O 1
ATOM 729 N N . PRO A 1 98 ? -11.518 -1.533 5.625 1.00 92.19 98 PRO A N 1
ATOM 730 C CA . PRO A 1 98 ? -11.993 -2.901 5.664 1.00 92.19 98 PRO A CA 1
ATOM 731 C C . PRO A 1 98 ? -13.481 -2.960 6.022 1.00 92.19 98 PRO A C 1
ATOM 733 O O . PRO A 1 98 ? -14.044 -2.042 6.621 1.00 92.19 98 PRO A O 1
ATOM 736 N N . SER A 1 99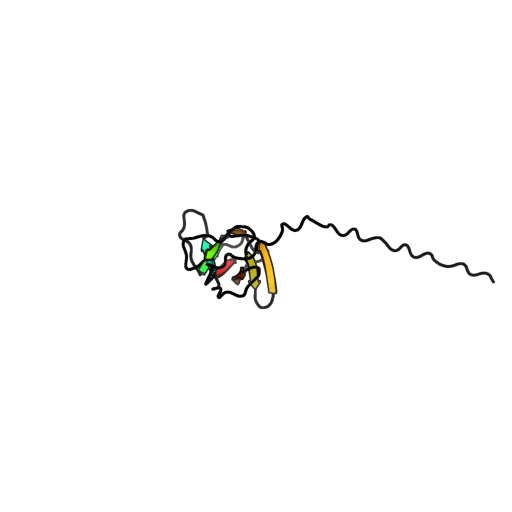 ? -14.110 -4.094 5.718 1.00 88.31 99 SER A N 1
ATOM 737 C CA . SER A 1 99 ? -15.466 -4.419 6.183 1.00 88.31 99 SER A CA 1
ATOM 738 C C . SER A 1 99 ? -15.523 -4.795 7.669 1.00 88.31 99 SER A C 1
ATOM 740 O O . SER A 1 99 ? -16.604 -4.808 8.253 1.00 88.31 99 SER A O 1
ATOM 742 N N . ARG A 1 100 ? -14.374 -5.099 8.286 1.00 89.25 100 ARG A N 1
ATOM 743 C CA . ARG A 1 100 ? -14.242 -5.452 9.704 1.00 89.25 100 ARG A CA 1
ATOM 744 C C . ARG A 1 100 ? -12.982 -4.859 10.328 1.00 89.25 100 ARG A C 1
ATOM 746 O O . ARG A 1 100 ? -11.950 -4.761 9.666 1.00 89.25 100 ARG A O 1
ATOM 753 N N . ALA A 1 101 ? -13.062 -4.529 11.615 1.00 93.50 101 ALA A N 1
ATOM 754 C CA . ALA A 1 101 ? -11.904 -4.129 12.406 1.00 93.50 101 ALA A CA 1
ATOM 755 C C . ALA A 1 101 ? -10.944 -5.311 12.571 1.00 93.50 101 ALA A C 1
ATOM 757 O O . ALA A 1 101 ? -11.325 -6.361 13.086 1.00 93.50 101 ALA A O 1
ATOM 758 N N . SER A 1 102 ? -9.723 -5.148 12.072 1.00 95.50 102 SER A N 1
ATOM 759 C CA . SER A 1 102 ? -8.652 -6.138 12.138 1.00 95.50 102 SER A CA 1
ATOM 760 C C . SER A 1 102 ? -7.326 -5.483 11.756 1.00 95.50 102 SER A C 1
ATOM 762 O O . SER A 1 102 ? -7.272 -4.292 11.421 1.00 95.50 102 SER A O 1
ATOM 764 N N . ARG A 1 103 ? -6.249 -6.267 11.773 1.00 96.69 103 ARG A N 1
ATOM 765 C CA . ARG A 1 103 ? 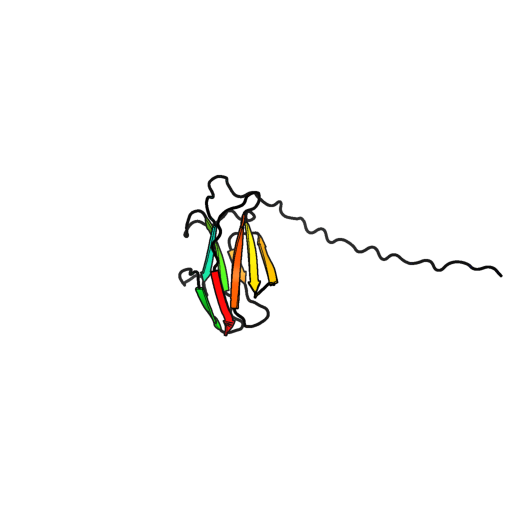-4.957 -5.872 11.222 1.00 96.69 103 ARG A CA 1
ATOM 766 C C . ARG A 1 103 ? -4.863 -6.302 9.763 1.00 96.69 103 ARG A C 1
ATOM 768 O O . ARG A 1 103 ? -4.890 -7.493 9.463 1.00 96.69 103 ARG A O 1
ATOM 775 N N . TRP A 1 104 ? -4.661 -5.330 8.885 1.00 97.56 104 TRP A N 1
ATOM 776 C CA . TRP A 1 104 ? -4.442 -5.546 7.460 1.00 97.56 104 TRP A CA 1
ATOM 777 C C . TRP A 1 104 ? -3.027 -5.142 7.070 1.00 97.56 104 TRP A C 1
ATOM 779 O O . TRP A 1 104 ? -2.464 -4.188 7.609 1.00 97.56 104 TRP A O 1
ATOM 789 N N . SER A 1 105 ? -2.459 -5.884 6.130 1.00 97.94 105 SER A N 1
ATOM 790 C CA . SER A 1 105 ? -1.190 -5.579 5.478 1.00 97.94 105 SER A CA 1
ATOM 791 C C . SER A 1 105 ? -1.443 -5.183 4.028 1.00 97.94 105 SER A C 1
ATOM 793 O O . SER A 1 105 ? -2.407 -5.642 3.426 1.00 97.94 105 SER A O 1
ATOM 795 N N . PHE A 1 106 ? -0.583 -4.349 3.462 1.00 97.94 106 PHE A N 1
ATOM 796 C CA . PHE A 1 106 ? -0.704 -3.858 2.097 1.00 97.94 106 PHE A CA 1
ATOM 797 C C . PHE A 1 106 ? 0.587 -4.109 1.346 1.00 97.94 106 PHE A C 1
ATOM 799 O O . PHE A 1 106 ? 1.659 -3.745 1.830 1.00 97.94 106 PHE A O 1
ATOM 806 N N . GLN A 1 107 ? 0.468 -4.715 0.172 1.00 96.81 107 GLN A N 1
ATOM 807 C CA . GLN A 1 107 ? 1.597 -5.050 -0.685 1.00 96.81 107 GLN A CA 1
ATOM 808 C C . GLN A 1 107 ? 1.264 -4.689 -2.128 1.00 96.81 107 GLN A C 1
ATOM 810 O O . GLN A 1 107 ? 0.143 -4.923 -2.582 1.00 96.81 107 GLN A O 1
ATOM 815 N N . ALA A 1 108 ? 2.236 -4.121 -2.837 1.00 96.12 108 ALA A N 1
ATOM 816 C CA . ALA A 1 108 ? 2.100 -3.785 -4.242 1.00 96.12 108 ALA A CA 1
ATOM 817 C C . ALA A 1 108 ? 2.919 -4.747 -5.103 1.00 96.12 108 ALA A C 1
ATOM 819 O O . ALA A 1 108 ? 4.027 -5.146 -4.738 1.00 96.12 108 ALA A O 1
ATOM 820 N N . PHE A 1 109 ? 2.379 -5.087 -6.267 1.00 95.44 109 PHE A N 1
ATOM 821 C CA . PHE A 1 109 ? 3.064 -5.879 -7.273 1.00 95.44 109 PHE A CA 1
ATOM 822 C C . PHE A 1 109 ? 3.153 -5.091 -8.560 1.00 95.44 109 PHE A C 1
ATOM 824 O O . PHE A 1 109 ? 2.201 -4.462 -9.003 1.00 95.44 109 PHE A O 1
ATOM 831 N N . CYS A 1 110 ? 4.336 -5.135 -9.140 1.00 95.19 110 CYS A N 1
ATOM 832 C CA . CYS A 1 110 ? 4.648 -4.471 -10.379 1.00 95.19 110 CYS A CA 1
ATOM 833 C C . CYS A 1 110 ? 4.144 -5.287 -11.575 1.00 95.19 110 CYS A C 1
ATOM 835 O O . CYS A 1 110 ? 4.344 -6.504 -11.623 1.00 95.19 110 CYS A O 1
ATOM 837 N N . HIS A 1 111 ? 3.522 -4.629 -12.552 1.00 93.56 111 HIS A N 1
ATOM 838 C CA . HIS A 1 111 ? 3.153 -5.277 -13.810 1.00 93.56 111 HIS A CA 1
ATOM 839 C C . HIS A 1 111 ? 4.390 -5.574 -14.662 1.00 93.56 111 HIS A C 1
ATOM 841 O O . HIS A 1 111 ? 5.350 -4.801 -14.698 1.00 93.56 111 HIS A O 1
ATOM 847 N N . GLY A 1 112 ? 4.380 -6.730 -15.324 1.00 88.69 112 GLY A N 1
ATOM 848 C CA . GLY A 1 112 ? 5.421 -7.141 -16.268 1.00 88.69 112 GLY A CA 1
ATOM 849 C C . GLY A 1 112 ? 6.746 -7.603 -15.650 1.00 88.69 112 GLY A C 1
ATOM 850 O O . GLY A 1 112 ? 7.566 -8.190 -16.356 1.00 88.69 112 GLY A O 1
ATOM 851 N N . ARG A 1 113 ? 6.991 -7.395 -14.345 1.00 88.88 113 ARG A N 1
ATOM 852 C CA . ARG A 1 113 ? 8.235 -7.837 -13.687 1.00 88.88 113 ARG A CA 1
ATOM 853 C C . ARG A 1 113 ? 8.122 -7.968 -12.171 1.00 88.88 113 ARG A C 1
ATOM 855 O O . ARG A 1 113 ? 7.410 -7.224 -11.508 1.00 88.88 113 ARG A O 1
ATOM 862 N N . ALA A 1 114 ? 8.934 -8.858 -11.606 1.00 92.12 114 ALA A N 1
ATOM 863 C CA . ALA A 1 114 ? 9.127 -8.932 -10.165 1.00 92.12 114 ALA A CA 1
ATOM 864 C C . ALA A 1 114 ? 10.046 -7.796 -9.684 1.00 92.12 114 ALA A C 1
ATOM 866 O O . ALA A 1 114 ? 11.146 -7.602 -10.208 1.00 92.12 114 ALA A O 1
ATOM 867 N N . LEU A 1 115 ? 9.597 -7.071 -8.663 1.00 93.56 115 LEU A N 1
ATOM 868 C CA . LEU A 1 115 ? 10.375 -6.090 -7.910 1.00 93.56 115 LEU A CA 1
ATOM 869 C C . LEU A 1 115 ? 10.285 -6.424 -6.425 1.00 93.56 115 LEU A C 1
ATOM 871 O O . LEU A 1 115 ? 9.297 -7.009 -5.979 1.00 93.56 115 LEU A O 1
ATOM 875 N N . SER A 1 116 ? 11.293 -6.029 -5.649 1.00 93.81 116 SER A N 1
ATOM 876 C CA . SER A 1 116 ? 11.127 -6.007 -4.199 1.00 93.81 116 SER A CA 1
ATOM 877 C C . SER A 1 116 ? 10.032 -5.000 -3.846 1.00 93.81 116 SER A C 1
ATOM 879 O O . SER A 1 116 ? 10.029 -3.877 -4.347 1.00 93.81 116 SER A O 1
ATOM 881 N N . SER A 1 117 ? 9.096 -5.407 -2.995 1.00 95.19 117 SER A N 1
ATOM 882 C CA . SER A 1 117 ? 8.094 -4.524 -2.398 1.00 95.19 117 SER A CA 1
ATOM 883 C C . SER A 1 117 ? 8.157 -4.691 -0.895 1.00 95.19 117 SER A C 1
ATOM 885 O O . SER A 1 117 ? 8.186 -5.821 -0.403 1.00 95.19 117 SER A O 1
ATOM 887 N N . ASP A 1 118 ? 8.143 -3.578 -0.170 1.00 96.12 118 ASP A N 1
ATOM 888 C CA . ASP A 1 118 ? 7.858 -3.621 1.259 1.00 96.12 118 ASP A CA 1
ATOM 889 C C . ASP A 1 118 ? 6.347 -3.740 1.525 1.00 96.12 118 ASP A C 1
ATOM 891 O O . ASP A 1 118 ? 5.538 -3.888 0.600 1.00 96.12 118 ASP A O 1
ATOM 895 N N . ILE A 1 119 ? 5.994 -3.760 2.811 1.00 96.88 119 ILE A N 1
ATOM 896 C CA . ILE A 1 119 ? 4.633 -3.946 3.303 1.00 96.88 119 ILE A CA 1
ATOM 897 C C . ILE A 1 119 ? 4.304 -2.805 4.265 1.00 96.88 119 ILE A C 1
ATOM 899 O O . ILE A 1 119 ? 5.078 -2.524 5.185 1.00 96.88 119 ILE A O 1
ATOM 903 N N . ALA A 1 120 ? 3.129 -2.198 4.098 1.00 98.06 120 ALA A N 1
ATOM 904 C CA . ALA A 1 120 ? 2.530 -1.348 5.125 1.00 98.06 120 ALA A CA 1
ATOM 905 C C . ALA A 1 120 ? 1.487 -2.125 5.927 1.00 98.06 120 ALA A C 1
ATOM 907 O O . ALA A 1 120 ? 0.853 -3.033 5.401 1.00 98.06 120 ALA A O 1
ATOM 908 N N . THR A 1 121 ? 1.262 -1.754 7.184 1.00 98.31 121 THR A N 1
ATOM 909 C CA . THR A 1 121 ? 0.223 -2.363 8.018 1.00 98.31 121 THR A CA 1
ATOM 910 C C . THR A 1 121 ? -0.666 -1.316 8.661 1.00 98.31 121 THR A C 1
ATOM 912 O O . THR A 1 121 ? -0.206 -0.246 9.060 1.00 98.31 121 THR A O 1
ATOM 915 N N . VAL A 1 122 ? -1.951 -1.630 8.772 1.00 98.31 122 VAL A N 1
ATOM 916 C CA . VAL A 1 122 ? -2.914 -0.799 9.487 1.00 98.31 122 VAL A CA 1
ATOM 917 C C . VAL A 1 122 ? -3.739 -1.677 10.413 1.00 98.31 122 VAL A C 1
ATOM 919 O O . VAL A 1 122 ? -4.240 -2.724 10.004 1.00 98.31 122 VAL A O 1
ATOM 922 N N . THR A 1 123 ? -3.872 -1.249 11.665 1.00 98.00 123 THR A N 1
ATOM 923 C CA . THR A 1 123 ? -4.745 -1.894 12.651 1.00 98.00 123 THR A CA 1
ATOM 924 C C . THR A 1 123 ? -5.963 -1.012 12.900 1.00 98.00 123 THR A C 1
ATOM 926 O O . THR A 1 123 ? -5.813 0.139 13.311 1.00 98.00 123 THR A O 1
ATOM 929 N N . TRP A 1 124 ? -7.158 -1.547 12.652 1.00 96.75 124 TRP A N 1
ATOM 930 C CA . TRP A 1 124 ? -8.418 -0.916 13.052 1.00 96.75 124 TRP A CA 1
ATOM 931 C C . TRP A 1 124 ? -8.847 -1.461 14.411 1.00 96.75 124 TRP A C 1
ATOM 933 O O . TRP A 1 124 ? -9.026 -2.674 14.536 1.00 96.75 124 TRP A O 1
ATOM 943 N N . ASN A 1 125 ? -9.035 -0.562 15.382 1.00 92.62 125 ASN A N 1
ATOM 944 C CA . ASN A 1 125 ? -9.490 -0.867 16.744 1.00 92.62 125 ASN A CA 1
ATOM 945 C C . ASN A 1 125 ? -10.888 -0.312 17.020 1.00 92.62 125 ASN A C 1
ATOM 947 O O . ASN A 1 125 ? -11.181 0.812 16.550 1.00 92.62 125 ASN A O 1
#